Protein AF-A0A9E0UC19-F1 (afdb_monomer)

pLDDT: mean 83.85, std 19.0, range [40.69, 98.38]

Secondary structure (DSSP, 8-state):
--------------EEEEEEETTEEEEEEEEE-SS--EEEEEEEEESSSS-EEEEEEE-TT--

Foldse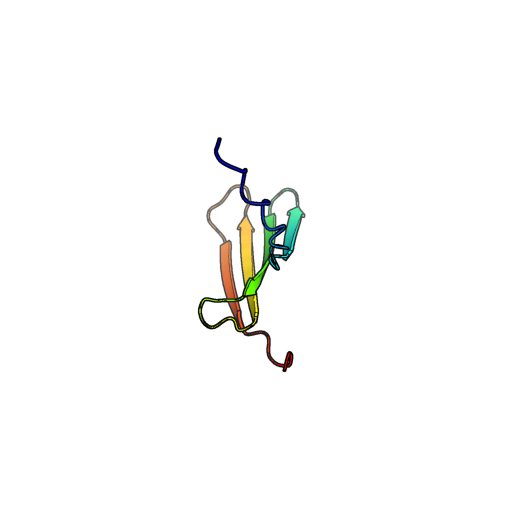ek 3Di:
DDDPDPPPPPVQPWDKDWDDDPFKIKIWIWHADPVGFTKIKIKMDTPPDPDIDIDIDGDPDPD

Nearest PDB structures (foldseek):
  7xmj-assembly1_A  TM=5.545E-01  e=2.011E+00  Lactococcus lactis subsp. lactis KF147

Solvent-accessible surface area (backbone atoms only — not comparable to full-atom values): 3979 Å² total; per-residue (Å²): 138,81,80,77,74,77,78,74,82,68,78,70,76,61,50,74,48,78,49,74,57,100,55,34,41,38,38,42,34,39,33,65,53,100,85,51,60,48,30,44,37,36,38,39,31,37,73,88,53,90,57,60,55,72,51,76,41,77,56,83,87,84,125

Sequence (63 aa):
MIEPSPLKLTFSQDTWWRWESPTRYYLAWLHRDLLGDWVLSRWWGGLANRHGGQRHDPVVGFH

Mean predicted aligned error: 9.05 Å

Radius of gyration: 16.98 Å; Cα contacts (8 Å, |Δi|>4): 100; chains: 1; bounding box: 31×48×37 Å

Structure (mmCIF, N/CA/C/O backbone):
data_AF-A0A9E0UC19-F1
#
_entry.id   AF-A0A9E0UC19-F1
#
loop_
_atom_site.group_PDB
_atom_site.id
_atom_site.type_symbol
_atom_site.label_atom_id
_atom_site.label_alt_id
_atom_site.label_comp_id
_atom_site.label_asym_id
_atom_site.label_entity_id
_atom_site.label_seq_id
_atom_site.pdbx_PDB_ins_code
_atom_site.Cartn_x
_atom_site.Cartn_y
_atom_site.Cartn_z
_atom_site.occupancy
_atom_site.B_iso_or_equiv
_atom_site.auth_seq_id
_atom_site.auth_comp_id
_atom_site.auth_asym_id
_atom_site.auth_atom_id
_atom_site.pdbx_PDB_model_num
ATOM 1 N N . MET A 1 1 ? -3.169 41.463 17.454 1.00 40.69 1 MET A N 1
ATOM 2 C CA . MET A 1 1 ? -2.172 40.508 17.974 1.00 40.69 1 MET A CA 1
ATOM 3 C C . MET A 1 1 ? -2.853 39.150 17.939 1.00 40.69 1 MET A C 1
ATOM 5 O O . MET A 1 1 ? -3.799 38.959 18.686 1.00 40.69 1 MET A O 1
ATOM 9 N N . ILE A 1 2 ? -2.538 38.316 16.947 1.00 44.91 2 ILE A N 1
ATOM 10 C CA . ILE A 1 2 ? -3.146 36.988 16.780 1.00 44.91 2 ILE A CA 1
ATOM 11 C C . ILE A 1 2 ? -2.139 36.003 17.366 1.00 44.91 2 ILE A C 1
ATOM 13 O O . ILE A 1 2 ? -1.034 35.891 16.841 1.00 44.91 2 ILE A O 1
ATOM 17 N N . GLU A 1 3 ? -2.498 35.360 18.471 1.00 47.72 3 GLU A N 1
ATOM 18 C CA . GLU A 1 3 ? -1.748 34.231 19.025 1.00 47.72 3 GLU A CA 1
ATOM 19 C C . GLU A 1 3 ? -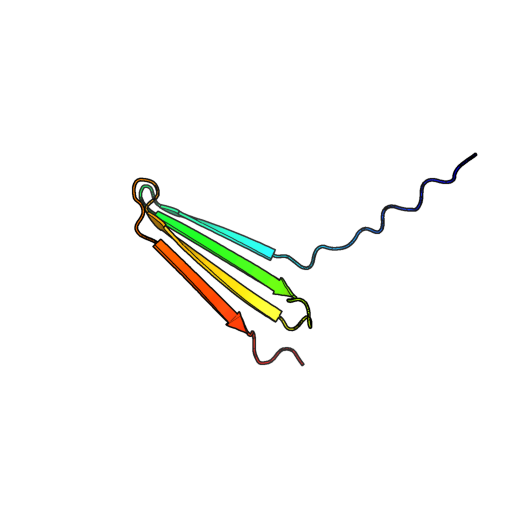1.697 33.119 17.959 1.00 47.72 3 GLU A C 1
ATOM 21 O O . GLU A 1 3 ? -2.759 32.700 17.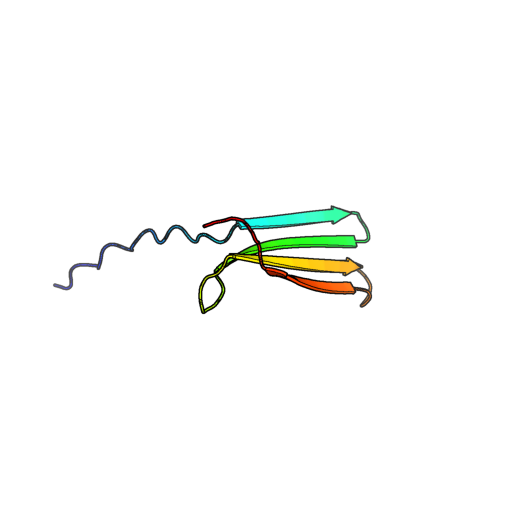481 1.00 47.72 3 GLU A O 1
ATOM 26 N N . PRO A 1 4 ? -0.516 32.639 17.528 1.00 54.69 4 PRO A N 1
ATOM 27 C CA . PRO A 1 4 ? -0.464 31.472 16.667 1.00 54.69 4 PRO A CA 1
ATOM 28 C C . PRO A 1 4 ? -0.997 30.280 17.466 1.00 54.69 4 PRO A C 1
ATOM 30 O O . PRO A 1 4 ? -0.428 29.893 18.484 1.00 54.69 4 PRO A O 1
ATOM 33 N N . SER A 1 5 ? -2.112 29.711 16.997 1.00 61.00 5 SER A N 1
ATOM 34 C CA . SER A 1 5 ? -2.622 28.417 17.458 1.00 61.00 5 SER A CA 1
ATOM 35 C C . SER A 1 5 ? -1.447 27.440 17.575 1.00 61.00 5 SER A C 1
ATOM 37 O O . SER A 1 5 ? -0.696 27.316 16.598 1.00 61.00 5 SER A O 1
ATOM 39 N N . PRO A 1 6 ? -1.249 26.761 18.722 1.00 53.16 6 PRO A N 1
ATOM 40 C CA . PRO A 1 6 ? -0.196 25.771 18.830 1.00 53.16 6 PRO A CA 1
ATOM 41 C C . PRO A 1 6 ? -0.491 24.738 17.754 1.00 53.16 6 PRO A C 1
ATOM 43 O O . PRO A 1 6 ? -1.557 24.117 17.761 1.00 53.16 6 PRO A O 1
ATOM 46 N N . LEU A 1 7 ? 0.419 24.617 16.785 1.00 51.91 7 LEU A N 1
ATOM 47 C CA . LEU A 1 7 ? 0.390 23.556 15.794 1.00 51.91 7 LEU A CA 1
ATOM 48 C C . LEU A 1 7 ? 0.202 22.266 16.584 1.00 51.91 7 LEU A C 1
ATOM 50 O O . LEU A 1 7 ? 1.115 21.822 17.281 1.00 51.91 7 LEU A O 1
ATOM 54 N N . LYS A 1 8 ? -1.018 21.716 16.556 1.00 50.78 8 LYS A N 1
ATOM 55 C CA . LYS A 1 8 ? -1.287 20.410 17.131 1.00 50.78 8 LYS A CA 1
ATOM 56 C C . LYS A 1 8 ? -0.327 19.493 16.399 1.00 50.78 8 LYS A C 1
ATOM 58 O O . LYS A 1 8 ? -0.486 19.288 15.195 1.00 50.78 8 LYS A O 1
ATOM 63 N N . LEU A 1 9 ? 0.685 19.008 17.117 1.00 42.41 9 LEU A N 1
ATOM 64 C CA . LEU A 1 9 ? 1.483 17.852 16.738 1.00 42.41 9 LEU A CA 1
ATOM 65 C C . LEU A 1 9 ? 0.492 16.701 16.609 1.00 42.41 9 LEU A C 1
ATOM 67 O O . LEU A 1 9 ? 0.226 15.943 17.537 1.00 42.41 9 LEU A O 1
ATOM 71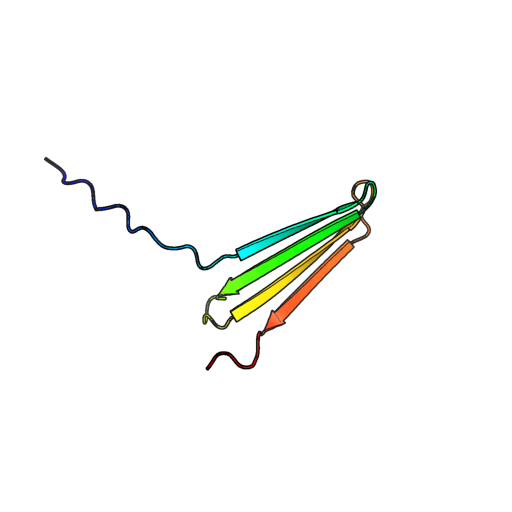 N N . THR A 1 10 ? -0.159 16.669 15.457 1.00 49.53 10 THR A N 1
ATOM 72 C CA . THR A 1 10 ? -1.031 15.595 15.050 1.00 49.53 10 THR A CA 1
ATOM 73 C C . THR A 1 10 ? -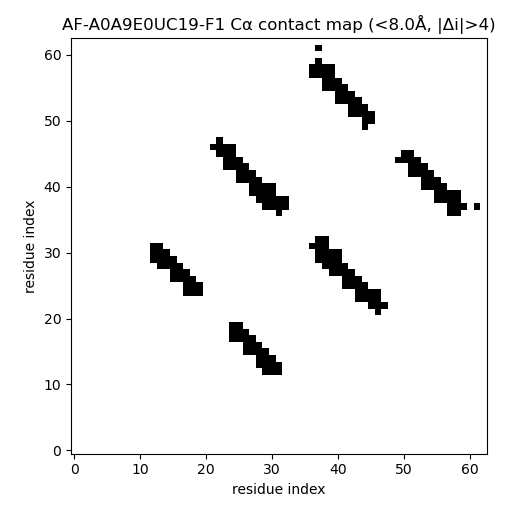0.030 14.533 14.671 1.00 49.53 10 THR A C 1
ATOM 75 O O . THR A 1 10 ? 0.572 14.608 13.604 1.00 49.53 10 THR A O 1
ATOM 78 N N . PHE A 1 11 ? 0.268 13.635 15.607 1.00 47.84 11 PHE A N 1
ATOM 79 C CA . PHE A 1 11 ? 0.955 12.399 15.282 1.00 47.84 11 PHE A CA 1
ATOM 80 C C . PHE A 1 11 ? 0.127 11.763 14.167 1.00 47.84 11 PHE A C 1
ATOM 82 O O . PHE A 1 11 ? -0.948 11.226 14.431 1.00 47.84 11 PHE A O 1
ATOM 89 N N . SER A 1 12 ? 0.554 11.920 12.914 1.00 59.00 12 SER A N 1
ATOM 90 C CA . SER A 1 12 ? -0.080 11.229 11.805 1.00 59.00 12 SER A CA 1
ATOM 91 C C . SER A 1 12 ? 0.138 9.754 12.096 1.00 59.00 12 SER A C 1
ATOM 93 O O . SER A 1 12 ? 1.275 9.282 12.077 1.00 59.00 12 SER A O 1
ATOM 95 N N . GLN A 1 13 ? -0.931 9.031 12.418 1.00 63.16 13 GLN A N 1
ATOM 96 C CA . GLN A 1 13 ? -0.928 7.585 12.673 1.00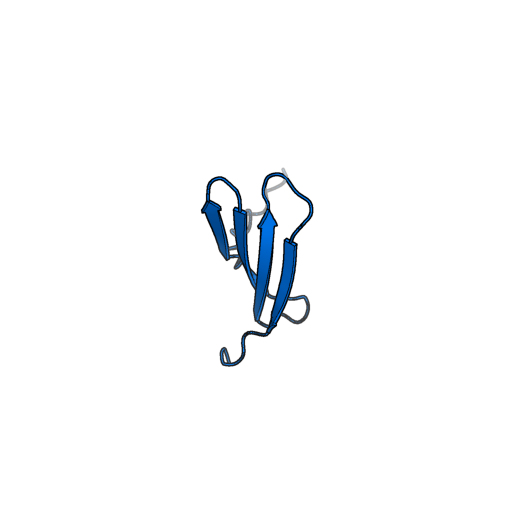 63.16 13 GLN A CA 1
ATOM 97 C C . GLN A 1 13 ? -0.665 6.774 11.388 1.00 63.16 13 GLN A C 1
ATOM 99 O O . GLN A 1 13 ? -1.024 5.606 11.281 1.00 63.16 13 GLN A O 1
ATOM 104 N N . ASP A 1 14 ? -0.021 7.406 10.415 1.00 75.94 14 ASP A N 1
ATOM 105 C CA . ASP A 1 14 ? 0.160 6.959 9.055 1.00 75.94 14 ASP A CA 1
ATOM 106 C C . ASP A 1 14 ? 1.584 6.443 8.933 1.00 75.94 14 ASP A C 1
ATOM 108 O O . ASP A 1 14 ? 2.538 7.211 8.788 1.00 75.94 14 ASP A O 1
ATOM 112 N N . THR A 1 15 ? 1.743 5.126 9.030 1.00 89.56 15 THR A N 1
ATOM 113 C CA . THR A 1 15 ? 3.059 4.509 8.857 1.00 89.56 15 THR A CA 1
ATOM 114 C C . THR A 1 15 ? 3.187 3.986 7.438 1.00 89.56 15 THR A C 1
ATOM 116 O O . THR A 1 15 ? 2.364 3.188 6.986 1.00 89.56 15 THR A O 1
ATOM 119 N N . TRP A 1 16 ? 4.223 4.440 6.734 1.00 93.75 16 TRP A N 1
ATOM 120 C CA . TRP A 1 16 ? 4.5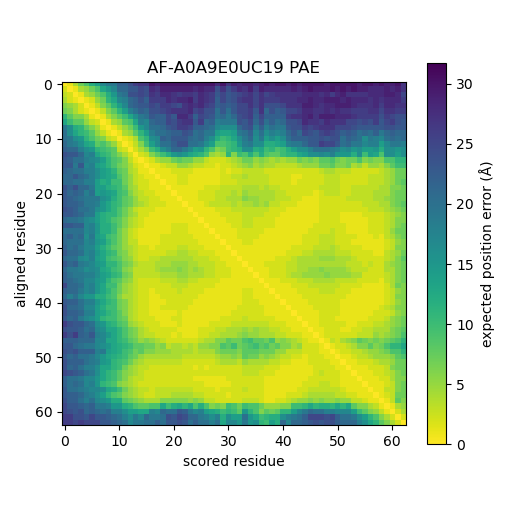17 4.040 5.362 1.00 93.75 16 TRP A CA 1
ATOM 121 C C . TRP A 1 16 ? 5.823 3.262 5.301 1.00 93.75 16 TRP A C 1
ATOM 123 O O . TRP A 1 16 ? 6.822 3.647 5.908 1.00 93.75 16 TRP A O 1
ATOM 133 N N . TRP A 1 17 ? 5.834 2.209 4.493 1.00 96.69 17 TRP A N 1
ATOM 134 C CA . TRP A 1 17 ? 7.031 1.442 4.177 1.00 96.69 17 TRP A CA 1
ATOM 135 C C . TRP A 1 17 ? 7.140 1.240 2.681 1.00 96.69 17 TRP A C 1
ATOM 137 O O . TRP A 1 17 ? 6.155 0.928 2.011 1.00 96.69 17 TRP A O 1
ATOM 147 N N . ARG A 1 18 ? 8.359 1.372 2.168 1.00 96.25 18 ARG A N 1
ATOM 148 C CA . ARG A 1 18 ? 8.671 1.164 0.762 1.00 96.25 18 ARG A CA 1
ATOM 149 C C . ARG A 1 18 ? 9.864 0.236 0.634 1.00 96.25 18 ARG A C 1
ATOM 151 O O . ARG A 1 18 ? 10.885 0.440 1.283 1.00 96.25 18 ARG A O 1
ATOM 158 N N . TRP A 1 19 ? 9.731 -0.741 -0.248 1.00 98.00 19 TRP A N 1
ATOM 159 C CA . TRP A 1 19 ? 10.809 -1.630 -0.650 1.00 98.00 19 TRP A CA 1
ATOM 160 C C . TRP A 1 19 ? 10.950 -1.582 -2.156 1.00 98.00 19 TRP A C 1
ATOM 162 O O . TRP A 1 19 ? 9.962 -1.574 -2.893 1.00 98.00 19 TRP A O 1
ATOM 172 N N . GLU A 1 20 ? 12.190 -1.586 -2.614 1.00 97.25 20 GLU A N 1
ATOM 173 C CA . GLU A 1 20 ? 12.507 -1.581 -4.029 1.00 97.25 20 GLU A CA 1
ATOM 174 C C . GLU A 1 20 ? 13.545 -2.645 -4.353 1.00 97.25 20 GLU A C 1
ATOM 176 O O . GLU A 1 20 ? 14.424 -2.974 -3.560 1.00 97.25 20 GLU A O 1
ATOM 181 N N . SER A 1 21 ? 13.430 -3.163 -5.566 1.00 96.00 21 SER A N 1
ATOM 182 C CA . SER A 1 21 ? 14.487 -3.867 -6.284 1.00 96.00 21 SER A CA 1
ATOM 183 C C . SER A 1 21 ? 14.750 -3.097 -7.584 1.00 96.00 21 SER A C 1
ATOM 185 O O . SER A 1 21 ? 13.924 -2.261 -7.952 1.00 96.00 21 SER A O 1
ATOM 187 N N . PRO A 1 22 ? 15.800 -3.413 -8.360 1.00 97.75 22 PRO A N 1
ATOM 188 C CA . PRO A 1 22 ? 16.092 -2.700 -9.609 1.00 97.75 22 PRO A CA 1
ATOM 189 C C . PRO A 1 22 ? 14.943 -2.655 -10.629 1.00 97.75 22 PRO A C 1
ATOM 191 O O . PRO A 1 22 ? 14.953 -1.824 -11.530 1.00 97.75 22 PRO A O 1
ATOM 194 N N . THR A 1 23 ? 13.957 -3.553 -10.525 1.00 96.94 23 THR A N 1
ATOM 195 C CA . THR A 1 23 ? 12.851 -3.646 -11.491 1.00 96.94 23 THR A CA 1
ATOM 196 C C . THR A 1 23 ? 11.459 -3.553 -10.871 1.00 96.94 23 THR A C 1
ATOM 198 O O . THR A 1 23 ? 10.477 -3.523 -11.616 1.00 96.94 23 THR A O 1
ATOM 201 N N . ARG A 1 24 ? 11.328 -3.517 -9.538 1.00 97.69 24 ARG A N 1
ATOM 202 C CA . ARG A 1 24 ? 10.035 -3.619 -8.834 1.00 97.69 24 ARG A CA 1
ATOM 203 C C . ARG A 1 24 ? 9.983 -2.717 -7.611 1.00 97.69 24 ARG A C 1
ATOM 205 O O . ARG A 1 24 ? 10.990 -2.590 -6.923 1.00 97.69 24 ARG A O 1
ATOM 212 N N . TYR A 1 25 ? 8.795 -2.218 -7.290 1.00 96.88 25 TYR A N 1
ATOM 213 C CA . TYR A 1 25 ? 8.505 -1.550 -6.024 1.00 96.88 25 TYR A CA 1
ATOM 214 C C . TYR A 1 25 ? 7.382 -2.261 -5.265 1.00 96.88 25 TYR A C 1
ATOM 216 O O . TYR A 1 25 ? 6.501 -2.886 -5.862 1.00 96.88 25 TYR A O 1
ATOM 224 N N . TYR A 1 26 ? 7.411 -2.098 -3.947 1.00 97.81 26 TYR A N 1
ATOM 225 C CA . TYR A 1 26 ? 6.375 -2.501 -3.008 1.00 97.81 26 TYR A CA 1
ATOM 226 C C . TYR A 1 26 ? 6.173 -1.365 -2.004 1.00 97.81 26 TYR A C 1
ATOM 228 O O . TYR A 1 26 ? 7.141 -0.824 -1.472 1.00 97.81 26 TYR A O 1
ATOM 236 N N . LEU A 1 27 ? 4.923 -0.997 -1.750 1.00 97.50 27 LEU A N 1
ATOM 237 C CA . LEU A 1 27 ? 4.526 0.040 -0.804 1.00 97.50 27 LEU A CA 1
ATOM 238 C C . LEU A 1 27 ? 3.490 -0.550 0.149 1.00 97.50 27 LEU A C 1
ATOM 240 O O . LEU A 1 27 ? 2.564 -1.228 -0.299 1.00 97.50 27 LEU A O 1
ATOM 244 N N . ALA A 1 28 ? 3.631 -0.272 1.438 1.00 97.00 28 ALA A N 1
ATOM 245 C CA . ALA A 1 28 ? 2.631 -0.558 2.454 1.00 97.00 28 ALA A CA 1
ATOM 246 C C . ALA A 1 28 ? 2.319 0.720 3.234 1.00 97.00 28 ALA A C 1
ATOM 248 O O . ALA A 1 28 ? 3.231 1.462 3.598 1.00 97.00 28 ALA A O 1
ATOM 249 N N . TRP A 1 29 ? 1.040 0.950 3.498 1.00 95.50 29 TRP A N 1
ATOM 250 C CA . TRP A 1 29 ? 0.535 2.044 4.312 1.00 95.50 29 TRP A CA 1
ATOM 251 C C . TRP A 1 29 ? -0.448 1.492 5.329 1.00 95.50 29 TRP A C 1
ATOM 253 O O . TRP A 1 29 ? -1.473 0.921 4.954 1.00 95.50 29 TRP A O 1
ATOM 263 N N . LEU A 1 30 ? -0.122 1.655 6.605 1.00 94.50 30 LEU A N 1
ATOM 264 C CA . LEU A 1 30 ? -1.054 1.413 7.693 1.00 94.50 30 LEU A CA 1
ATOM 265 C C . LEU A 1 30 ? -1.661 2.754 8.103 1.00 94.50 30 LEU A C 1
ATOM 267 O O . LEU A 1 30 ? -0.923 3.661 8.491 1.00 94.50 30 LEU A O 1
ATOM 271 N N . HIS A 1 31 ? -2.983 2.863 7.996 1.00 92.94 31 HIS A N 1
ATOM 272 C CA . HIS A 1 31 ? -3.728 4.085 8.295 1.00 92.94 31 HIS A CA 1
ATOM 273 C C . HIS A 1 31 ? -5.112 3.788 8.850 1.00 92.94 31 HIS A C 1
ATOM 275 O O . HIS A 1 31 ? -5.583 2.650 8.802 1.00 92.94 31 HIS A O 1
ATOM 281 N N . ARG A 1 32 ? -5.777 4.826 9.357 1.00 91.88 32 ARG A N 1
ATOM 282 C CA . ARG A 1 32 ? -7.208 4.777 9.661 1.00 91.88 32 ARG A CA 1
ATOM 283 C C . ARG A 1 32 ? -8.008 5.180 8.421 1.00 91.88 32 ARG A C 1
ATOM 285 O O . ARG A 1 32 ? -7.585 6.070 7.681 1.00 91.88 32 ARG A O 1
ATOM 292 N N . ASP A 1 33 ? -9.120 4.507 8.148 1.00 90.25 33 ASP A N 1
ATOM 293 C CA . ASP A 1 33 ? -10.080 4.969 7.140 1.00 90.25 33 ASP A CA 1
ATOM 294 C C . ASP A 1 33 ? -11.004 6.074 7.701 1.00 90.25 33 ASP A C 1
ATOM 296 O O . ASP A 1 33 ? -10.740 6.640 8.762 1.00 90.25 33 ASP A O 1
ATOM 300 N N . LEU A 1 34 ? -12.065 6.430 6.968 1.00 90.75 34 LEU A N 1
ATOM 301 C CA . LEU A 1 34 ? -12.997 7.497 7.363 1.00 90.75 34 LEU A CA 1
ATOM 302 C C . LEU A 1 34 ? -13.886 7.135 8.565 1.00 90.75 34 LEU A C 1
ATOM 304 O O . LEU A 1 34 ? -14.387 8.032 9.240 1.00 90.75 34 LEU A O 1
ATOM 308 N N . LEU A 1 35 ? -14.100 5.845 8.812 1.00 91.06 35 LEU A N 1
ATOM 309 C CA . LEU A 1 35 ? -14.748 5.305 10.013 1.00 91.06 35 LEU A CA 1
ATOM 310 C C . LEU A 1 35 ? -13.705 5.021 11.102 1.00 91.06 35 LEU A C 1
ATOM 312 O O . LEU A 1 35 ? -14.025 5.001 12.289 1.00 91.06 35 LEU A O 1
ATOM 316 N N . GLY A 1 36 ? -12.467 4.836 10.641 1.00 88.88 36 GLY A N 1
ATOM 317 C CA . GLY A 1 36 ? -11.207 4.667 11.318 1.00 88.88 36 GLY A CA 1
ATOM 318 C C . GLY A 1 36 ? -11.339 3.710 12.463 1.00 88.88 36 GLY A C 1
ATOM 319 O O . GLY A 1 36 ? -11.419 4.215 13.573 1.00 88.88 36 GLY A O 1
ATOM 320 N N . ASP A 1 37 ? -11.354 2.379 12.370 1.00 90.69 37 ASP A N 1
ATOM 321 C CA . ASP A 1 37 ? -10.923 1.340 11.418 1.00 90.69 37 ASP A CA 1
ATOM 322 C C . ASP A 1 37 ? -9.522 1.426 10.797 1.00 90.69 37 ASP A C 1
ATOM 324 O O . ASP A 1 37 ? -9.207 2.290 9.988 1.00 90.69 37 ASP A O 1
ATOM 328 N N . TRP A 1 38 ? -8.654 0.489 11.210 1.00 92.50 38 TRP A N 1
ATOM 329 C CA . TRP A 1 38 ? -7.309 0.310 10.664 1.00 92.50 38 TRP A CA 1
ATOM 330 C C . TRP A 1 38 ? -7.372 -0.423 9.326 1.00 92.50 38 TRP A C 1
ATOM 332 O O . TRP A 1 38 ? -7.979 -1.490 9.220 1.00 92.50 38 TRP A O 1
ATOM 342 N N . VAL A 1 39 ? -6.661 0.104 8.334 1.00 94.19 39 VAL A N 1
ATOM 343 C CA . VAL A 1 39 ? -6.544 -0.460 6.991 1.00 94.19 39 VAL A CA 1
ATOM 344 C C . VAL A 1 39 ? -5.072 -0.575 6.615 1.00 94.19 39 VAL A C 1
ATOM 346 O O . VAL A 1 39 ? -4.295 0.370 6.766 1.00 94.19 39 VAL A O 1
ATOM 349 N N . LEU A 1 40 ? -4.691 -1.745 6.100 1.00 95.44 40 LEU A N 1
ATOM 350 C CA . LEU A 1 40 ? -3.407 -1.969 5.450 1.00 95.44 40 LEU A CA 1
ATOM 351 C C . LEU A 1 40 ? -3.589 -1.854 3.936 1.00 95.44 40 LEU A C 1
ATOM 353 O O . LEU A 1 40 ? -4.092 -2.765 3.273 1.00 95.44 40 LEU A O 1
ATOM 357 N N . SER A 1 41 ? -3.134 -0.737 3.387 1.00 96.94 41 SER A N 1
ATOM 358 C CA . SER A 1 41 ? -3.117 -0.471 1.954 1.00 96.94 41 SER A CA 1
ATOM 359 C C . SER A 1 41 ? -1.764 -0.852 1.362 1.00 96.94 41 SER A C 1
ATOM 361 O O . SER A 1 41 ? -0.714 -0.485 1.886 1.00 96.94 41 SER A O 1
ATOM 363 N N . ARG A 1 42 ? -1.766 -1.619 0.272 1.00 97.88 42 ARG A N 1
ATOM 364 C CA . ARG A 1 42 ? -0.560 -2.144 -0.376 1.00 97.88 42 ARG A CA 1
ATOM 365 C C . ARG A 1 42 ? -0.581 -1.833 -1.858 1.00 97.88 42 ARG A C 1
ATOM 367 O O . ARG A 1 42 ? -1.603 -2.037 -2.503 1.00 97.88 42 ARG A O 1
ATOM 374 N N . TRP A 1 43 ? 0.566 -1.441 -2.397 1.00 98.06 43 TRP A N 1
ATOM 375 C CA . TRP A 1 43 ? 0.791 -1.283 -3.832 1.00 98.06 43 TRP A CA 1
ATOM 376 C C . TRP A 1 43 ? 2.046 -2.031 -4.238 1.00 98.06 43 TRP A C 1
ATOM 378 O O . TRP A 1 43 ? 3.013 -2.111 -3.481 1.00 98.06 43 TRP A O 1
ATOM 388 N N . TRP A 1 44 ? 2.053 -2.558 -5.450 1.00 98.38 44 TRP A N 1
ATOM 389 C CA . TRP A 1 44 ? 3.223 -3.203 -6.027 1.00 98.38 44 TRP A CA 1
ATOM 390 C C . TRP A 1 44 ? 3.242 -2.989 -7.530 1.00 98.38 44 TRP A C 1
ATOM 392 O O . TRP A 1 44 ? 2.194 -2.847 -8.158 1.00 98.38 44 TRP A O 1
ATOM 402 N N . GLY A 1 45 ? 4.426 -3.014 -8.127 1.00 98.19 45 GLY A N 1
ATOM 403 C CA . GLY A 1 45 ? 4.530 -2.921 -9.576 1.00 98.19 45 GLY A CA 1
ATOM 404 C C . GLY A 1 45 ? 5.950 -2.942 -10.105 1.00 98.19 45 GLY A C 1
ATOM 405 O O . GLY A 1 45 ? 6.918 -2.997 -9.346 1.00 98.19 45 GLY A O 1
ATOM 406 N N . GLY A 1 46 ? 6.067 -2.949 -11.429 1.00 97.31 46 GLY A N 1
ATOM 407 C CA . GLY A 1 46 ? 7.321 -2.737 -12.134 1.00 97.31 46 GLY A CA 1
ATOM 408 C C . GLY A 1 46 ? 7.707 -1.260 -12.149 1.00 97.31 46 GLY A C 1
ATOM 409 O O . GLY A 1 46 ? 6.853 -0.392 -12.278 1.00 97.31 46 GLY A O 1
ATOM 410 N N . LEU A 1 47 ? 9.004 -0.971 -12.045 1.00 95.69 47 LEU A N 1
ATOM 411 C CA . LEU A 1 47 ? 9.517 0.406 -12.132 1.00 95.69 47 LEU A CA 1
ATOM 412 C C . LEU A 1 47 ? 9.532 0.944 -13.572 1.00 95.69 47 LEU A C 1
ATOM 414 O O . LEU A 1 47 ? 9.450 2.147 -13.786 1.00 95.69 47 LEU A O 1
ATOM 418 N N . ALA A 1 48 ? 9.626 0.048 -14.558 1.00 94.38 48 ALA A N 1
ATOM 419 C CA . ALA A 1 48 ? 9.756 0.385 -15.978 1.00 94.38 48 ALA A CA 1
ATOM 420 C C . ALA A 1 48 ? 8.566 -0.090 -16.831 1.00 94.38 48 ALA A C 1
ATOM 422 O O . ALA A 1 48 ? 8.636 -0.102 -18.058 1.00 94.38 48 ALA A O 1
ATOM 423 N N . ASN A 1 49 ? 7.482 -0.545 -16.203 1.00 92.38 49 ASN A N 1
ATOM 424 C CA . ASN A 1 49 ? 6.295 -1.005 -16.914 1.00 92.38 49 ASN A CA 1
ATOM 425 C C . ASN A 1 49 ? 5.023 -0.697 -16.117 1.00 92.38 49 ASN A C 1
ATOM 427 O O . ASN A 1 49 ? 5.074 -0.235 -14.983 1.00 92.38 49 ASN A O 1
ATOM 431 N N . ARG A 1 50 ? 3.868 -0.954 -16.734 1.00 90.00 50 ARG A N 1
ATOM 432 C CA . ARG A 1 50 ? 2.546 -0.742 -16.125 1.00 90.00 50 ARG A CA 1
ATOM 433 C C . ARG A 1 50 ? 2.003 -1.971 -15.391 1.00 90.00 50 ARG A C 1
ATOM 435 O O . ARG A 1 50 ? 0.829 -1.994 -15.039 1.00 90.00 50 ARG A O 1
ATOM 442 N N . HIS A 1 51 ? 2.815 -3.007 -15.186 1.00 95.56 51 HIS A N 1
ATOM 443 C CA . HIS A 1 51 ? 2.368 -4.177 -14.441 1.00 95.56 51 HIS A CA 1
ATOM 444 C C . HIS A 1 51 ? 2.446 -3.866 -12.956 1.00 95.56 51 HIS A C 1
ATOM 446 O O . HIS A 1 51 ? 3.519 -3.596 -12.423 1.00 95.56 51 HIS A O 1
ATOM 452 N N . GLY A 1 52 ? 1.310 -3.934 -12.284 1.00 96.75 52 GLY A N 1
ATOM 453 C CA . GLY A 1 52 ? 1.211 -3.656 -10.867 1.00 96.75 52 GLY A CA 1
ATOM 454 C C . GLY A 1 52 ? -0.199 -3.882 -10.365 1.00 96.75 52 GLY A C 1
ATOM 455 O O . GLY A 1 52 ? -1.088 -4.286 -11.114 1.00 96.75 52 GLY A O 1
ATOM 456 N N . GLY A 1 53 ? -0.384 -3.642 -9.080 1.00 98.19 53 GLY A N 1
ATOM 457 C CA . GLY A 1 53 ? -1.667 -3.780 -8.428 1.00 98.19 53 GLY A CA 1
ATOM 458 C C . GLY A 1 53 ? -1.691 -3.060 -7.096 1.00 98.19 53 GLY A C 1
ATOM 459 O O . GLY A 1 53 ? -0.673 -2.561 -6.606 1.00 98.19 53 GLY A O 1
ATOM 460 N N . GLN A 1 54 ? -2.886 -3.024 -6.527 1.00 98.12 54 GLN A N 1
ATOM 461 C CA . GLN A 1 54 ? -3.118 -2.526 -5.188 1.00 98.12 54 GLN A CA 1
ATOM 462 C C . GLN A 1 54 ? -4.110 -3.425 -4.458 1.00 98.12 54 GLN A C 1
ATOM 464 O O . GLN A 1 54 ? -4.937 -4.088 -5.089 1.00 98.12 54 GLN A O 1
ATOM 469 N N . ARG A 1 55 ? -4.029 -3.448 -3.130 1.00 98.19 55 ARG A N 1
ATOM 470 C CA . ARG A 1 55 ? -4.988 -4.137 -2.267 1.00 98.19 55 ARG A CA 1
ATOM 471 C C . ARG A 1 55 ? -5.101 -3.421 -0.930 1.00 98.19 55 ARG A C 1
ATOM 473 O O . ARG A 1 55 ? -4.090 -3.024 -0.360 1.00 98.19 55 ARG A O 1
ATOM 480 N N . HIS A 1 56 ? -6.328 -3.318 -0.443 1.00 96.75 56 HIS A N 1
ATOM 481 C CA . HIS A 1 56 ? -6.666 -2.741 0.850 1.00 96.75 56 HIS A CA 1
ATOM 482 C C . HIS A 1 56 ? -7.295 -3.842 1.693 1.00 96.75 56 HIS A C 1
ATOM 484 O O . HIS A 1 56 ? -8.241 -4.485 1.236 1.00 96.75 56 HIS A O 1
ATOM 490 N N . ASP A 1 57 ? -6.762 -4.079 2.886 1.00 96.06 57 ASP A N 1
ATOM 491 C CA . ASP A 1 57 ? -7.322 -5.053 3.816 1.00 96.06 57 ASP A CA 1
ATOM 492 C C . ASP A 1 57 ? -7.609 -4.386 5.161 1.00 96.06 57 ASP A C 1
ATOM 494 O O . ASP A 1 57 ? -6.729 -3.697 5.690 1.00 96.06 57 ASP A O 1
ATOM 498 N N . PRO A 1 58 ? -8.806 -4.591 5.734 1.00 94.56 58 PRO A N 1
ATOM 499 C CA . PRO A 1 58 ? -9.069 -4.188 7.104 1.00 94.56 58 PRO A CA 1
ATOM 500 C C . PRO A 1 58 ? -8.173 -4.987 8.053 1.00 94.56 58 PRO A C 1
ATOM 502 O O . PRO A 1 58 ? -7.935 -6.185 7.858 1.00 94.56 58 PRO A O 1
ATOM 505 N N . VAL A 1 59 ? -7.684 -4.332 9.099 1.00 91.38 59 VAL A N 1
ATOM 506 C CA . VAL A 1 59 ? -6.863 -4.977 10.123 1.00 91.38 59 VAL A CA 1
ATOM 507 C C . VAL A 1 59 ? -7.767 -5.418 11.272 1.00 91.38 59 VAL A C 1
ATOM 509 O O . VAL A 1 59 ? -8.123 -4.635 12.148 1.00 91.38 59 VAL A O 1
ATOM 512 N N . VAL A 1 60 ? -8.150 -6.692 11.259 1.00 83.75 60 VAL A N 1
ATOM 513 C CA . VAL A 1 60 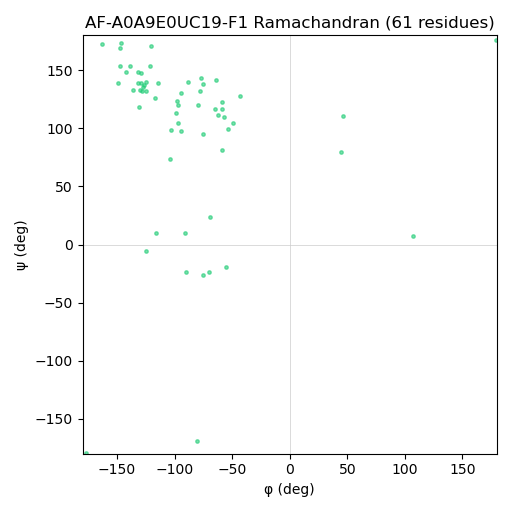? -8.928 -7.327 12.333 1.00 83.75 60 VAL A CA 1
ATOM 514 C C . 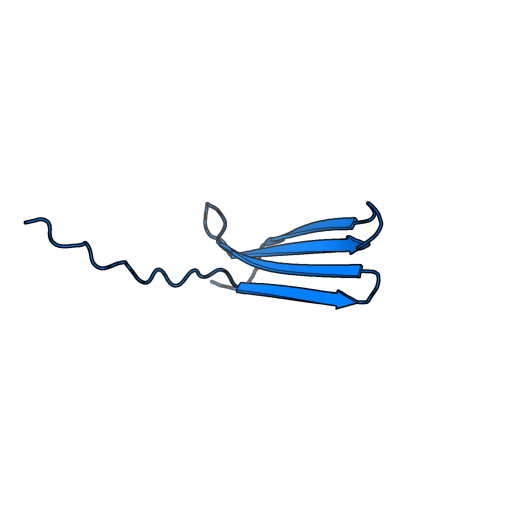VAL A 1 60 ? -8.053 -7.609 13.558 1.00 83.75 60 VAL A C 1
ATOM 516 O O . VAL A 1 60 ? -6.930 -8.089 13.419 1.00 83.75 60 VAL A O 1
ATOM 519 N N . GLY A 1 61 ? -8.583 -7.347 14.759 1.00 68.06 61 GLY A N 1
ATOM 520 C CA . GLY A 1 61 ? -7.935 -7.693 16.035 1.00 68.06 61 GLY A CA 1
ATOM 521 C C . GLY A 1 61 ? -7.341 -6.529 16.838 1.00 68.06 61 GLY A C 1
ATOM 522 O O . GLY A 1 61 ? -6.704 -6.779 17.854 1.00 68.06 61 GLY A O 1
ATOM 523 N N . PHE A 1 62 ? -7.561 -5.277 16.424 1.00 55.50 62 PHE A N 1
ATOM 524 C CA . PHE A 1 62 ? -7.251 -4.082 17.221 1.00 55.50 62 PHE A CA 1
ATOM 525 C C . PHE A 1 62 ? -8.547 -3.494 17.802 1.00 55.50 62 PHE A C 1
ATOM 527 O O . PHE A 1 62 ? -9.046 -2.482 17.306 1.00 55.50 62 PHE A O 1
ATOM 534 N N . HIS A 1 63 ? -9.107 -4.157 18.815 1.00 49.91 63 HIS A N 1
ATOM 535 C CA . HIS A 1 63 ? -10.197 -3.640 19.650 1.00 49.91 63 HIS A CA 1
ATOM 536 C C . HIS A 1 63 ? -9.751 -3.612 21.108 1.00 49.91 63 HIS A C 1
ATOM 538 O O . HIS A 1 63 ? -9.086 -4.590 21.521 1.00 49.91 63 HIS A O 1
#